Protein AF-A0AB39UZC5-F1 (afdb_monomer)

Structure (mmCIF, N/CA/C/O backbone):
data_AF-A0AB39UZC5-F1
#
_entry.id   AF-A0AB39UZC5-F1
#
loop_
_atom_site.group_PDB
_atom_site.id
_atom_site.type_symbol
_atom_site.label_atom_id
_atom_site.label_alt_id
_atom_site.label_comp_id
_atom_site.label_asym_id
_atom_site.label_entity_id
_atom_site.label_seq_id
_atom_site.pdbx_PDB_ins_code
_atom_site.Cartn_x
_atom_site.Cartn_y
_atom_site.Cartn_z
_atom_site.occupancy
_atom_site.B_iso_or_equiv
_atom_site.auth_seq_id
_atom_site.auth_comp_id
_atom_site.auth_asym_id
_atom_site.auth_atom_id
_atom_site.pdbx_PDB_model_num
ATOM 1 N N . MET A 1 1 ? -1.444 1.127 -13.756 1.00 75.06 1 MET A N 1
ATOM 2 C CA . MET A 1 1 ? -1.692 1.193 -12.300 1.00 75.06 1 MET A CA 1
ATOM 3 C C . MET A 1 1 ? -2.523 -0.019 -11.935 1.00 75.06 1 MET A C 1
ATOM 5 O O . MET A 1 1 ? -3.542 -0.229 -12.578 1.00 75.06 1 MET A O 1
ATOM 9 N N . ARG A 1 2 ? -2.066 -0.841 -10.990 1.00 83.12 2 ARG A N 1
ATOM 10 C CA . ARG A 1 2 ? -2.803 -2.013 -10.503 1.00 83.12 2 ARG A CA 1
ATOM 11 C C . ARG A 1 2 ? -3.084 -1.813 -9.021 1.00 83.12 2 ARG A C 1
ATOM 13 O O . ARG A 1 2 ? -2.167 -1.509 -8.267 1.00 83.12 2 ARG A O 1
ATOM 20 N N . VAL A 1 3 ? -4.342 -1.965 -8.626 1.00 86.19 3 VAL A N 1
ATOM 21 C CA . VAL A 1 3 ? -4.768 -1.893 -7.227 1.00 86.19 3 VAL A CA 1
ATOM 22 C C . VAL A 1 3 ? -5.269 -3.271 -6.824 1.00 86.19 3 VAL A C 1
ATOM 24 O O . VAL A 1 3 ? -6.101 -3.854 -7.515 1.00 86.19 3 VAL A O 1
ATOM 27 N N . THR A 1 4 ? -4.740 -3.807 -5.733 1.00 89.00 4 THR A N 1
ATOM 28 C CA . THR A 1 4 ? -5.153 -5.090 -5.154 1.00 89.00 4 THR A CA 1
ATOM 29 C C . THR A 1 4 ? -5.276 -4.924 -3.653 1.00 89.00 4 THR A C 1
ATOM 31 O O . THR A 1 4 ? -4.384 -4.356 -3.029 1.00 89.00 4 THR A O 1
ATOM 34 N N . GLY A 1 5 ? -6.354 -5.407 -3.051 1.00 85.31 5 GLY A N 1
ATOM 35 C CA . GLY A 1 5 ? -6.583 -5.209 -1.627 1.00 85.31 5 GLY A CA 1
ATOM 36 C C . GLY A 1 5 ? -7.811 -5.943 -1.114 1.00 85.31 5 GLY A C 1
ATOM 37 O O . GLY A 1 5 ? -8.536 -6.567 -1.884 1.00 85.31 5 GLY A O 1
ATOM 38 N N . ASN A 1 6 ? -8.010 -5.847 0.194 1.00 89.19 6 ASN A N 1
ATOM 39 C CA . ASN A 1 6 ? -9.206 -6.257 0.921 1.00 89.19 6 ASN A CA 1
ATOM 40 C C . ASN A 1 6 ? -9.767 -5.053 1.706 1.00 89.19 6 ASN A C 1
ATOM 42 O O . ASN A 1 6 ? -9.222 -3.951 1.632 1.00 89.19 6 ASN A O 1
ATOM 46 N N . ASP A 1 7 ? -10.816 -5.261 2.504 1.00 86.44 7 ASP A N 1
ATOM 47 C CA . ASP A 1 7 ? -11.521 -4.182 3.221 1.00 86.44 7 ASP A CA 1
ATOM 48 C C . ASP A 1 7 ? -10.644 -3.366 4.190 1.00 86.44 7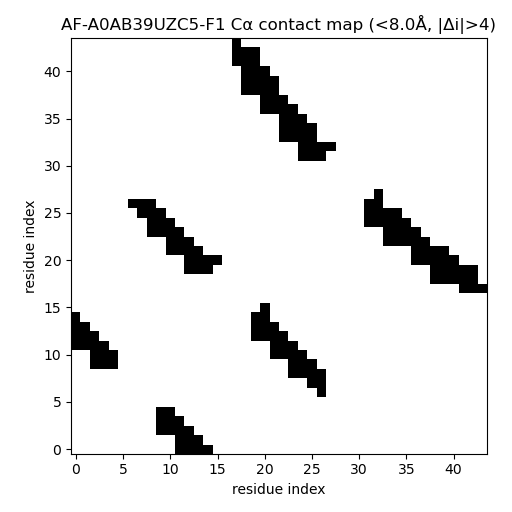 ASP A C 1
ATOM 50 O O . ASP A 1 7 ? -10.976 -2.233 4.548 1.00 86.44 7 ASP A O 1
ATOM 54 N N . SER A 1 8 ? -9.511 -3.932 4.615 1.00 88.81 8 SER A N 1
ATOM 55 C CA . SER A 1 8 ? -8.608 -3.349 5.614 1.00 88.81 8 SER A CA 1
ATOM 56 C C . SER A 1 8 ? -7.250 -2.925 5.055 1.00 88.81 8 SER A C 1
ATOM 58 O O . SER A 1 8 ? -6.509 -2.200 5.720 1.00 88.81 8 SER A O 1
ATOM 60 N N . THR A 1 9 ? -6.892 -3.401 3.863 1.00 88.06 9 THR A N 1
ATOM 61 C CA . THR A 1 9 ? -5.538 -3.317 3.316 1.00 88.06 9 THR A CA 1
ATOM 62 C C . THR A 1 9 ? -5.590 -3.102 1.817 1.00 88.06 9 THR A C 1
ATOM 64 O O . THR A 1 9 ? -6.241 -3.855 1.101 1.00 88.06 9 THR A O 1
ATOM 67 N N . LEU A 1 10 ? -4.843 -2.121 1.323 1.00 90.44 10 LEU A N 1
ATOM 68 C CA . LEU A 1 10 ? -4.819 -1.769 -0.085 1.00 90.44 10 LEU A CA 1
ATOM 69 C C . LEU A 1 10 ? -3.378 -1.641 -0.574 1.00 90.44 10 LEU A C 1
ATOM 71 O O . LEU A 1 10 ? -2.544 -0.969 0.027 1.00 90.44 10 LEU A O 1
ATOM 75 N N . CYS A 1 11 ? -3.085 -2.317 -1.675 1.00 88.38 11 CYS A N 1
ATOM 76 C CA . CYS A 1 11 ? -1.788 -2.332 -2.319 1.00 88.38 11 CYS A CA 1
ATOM 77 C C . CYS A 1 11 ? -1.912 -1.699 -3.706 1.00 88.38 11 CYS A C 1
ATOM 79 O O . CYS A 1 11 ? -2.746 -2.114 -4.513 1.00 88.38 11 CYS A O 1
ATOM 81 N N . ILE A 1 12 ? -1.100 -0.677 -3.975 1.00 89.38 12 ILE A N 1
ATOM 82 C CA . ILE A 1 12 ? -1.093 0.046 -5.249 1.00 89.38 12 ILE A CA 1
ATOM 83 C C . ILE A 1 12 ? 0.264 -0.133 -5.908 1.00 89.38 12 ILE A C 1
ATOM 85 O O . ILE A 1 12 ? 1.264 0.377 -5.409 1.00 89.38 12 ILE A O 1
ATOM 89 N N . GLU A 1 13 ? 0.283 -0.794 -7.059 1.00 88.19 13 GLU A N 1
ATOM 90 C CA . GLU A 1 13 ? 1.440 -0.866 -7.945 1.00 88.19 13 GLU A CA 1
ATOM 91 C C . GLU A 1 13 ? 1.311 0.189 -9.053 1.00 88.19 13 GLU A C 1
ATOM 93 O O . GLU A 1 13 ? 0.329 0.237 -9.811 1.00 88.19 13 GLU A O 1
ATOM 98 N N . MET A 1 14 ? 2.332 1.031 -9.185 1.00 87.00 14 MET A N 1
ATOM 99 C CA . MET A 1 14 ? 2.428 2.020 -10.252 1.00 87.00 14 MET A CA 1
ATOM 100 C C . MET A 1 14 ? 3.816 2.033 -10.885 1.00 87.00 14 MET A C 1
ATOM 102 O O . MET A 1 14 ? 4.829 1.875 -10.211 1.00 87.00 14 MET A O 1
ATOM 106 N N . ALA A 1 15 ? 3.848 2.237 -12.198 1.00 85.69 15 ALA A N 1
ATOM 107 C CA . ALA A 1 15 ? 5.073 2.448 -12.951 1.00 85.69 15 ALA A CA 1
ATOM 108 C C . ALA A 1 15 ? 5.369 3.953 -13.002 1.00 85.69 15 ALA A C 1
ATOM 110 O O . ALA A 1 15 ? 4.537 4.721 -13.479 1.00 85.69 15 ALA A O 1
ATOM 111 N N . ILE A 1 16 ? 6.532 4.373 -12.509 1.00 83.38 16 ILE A N 1
ATOM 112 C CA . ILE A 1 16 ? 7.006 5.762 -12.535 1.00 83.38 16 ILE A CA 1
ATOM 113 C C . ILE A 1 16 ? 8.394 5.771 -13.167 1.00 83.38 16 ILE A C 1
ATOM 115 O O . ILE A 1 16 ? 9.290 5.135 -12.624 1.00 83.38 16 ILE A O 1
ATOM 119 N N . HIS A 1 17 ? 8.582 6.489 -14.281 1.00 76.50 17 HIS A N 1
ATOM 120 C CA . HIS A 1 17 ? 9.891 6.687 -14.931 1.00 76.50 17 HIS A CA 1
ATOM 121 C C . HIS A 1 17 ? 10.748 5.402 -15.008 1.00 76.50 17 HIS A C 1
ATOM 123 O O . HIS A 1 17 ? 11.901 5.396 -14.592 1.00 76.50 17 HIS A O 1
ATOM 129 N N . GLN A 1 18 ? 10.164 4.301 -15.504 1.00 76.12 18 GLN A N 1
ATOM 130 C CA . GLN A 1 18 ? 10.783 2.964 -15.597 1.00 76.12 18 GLN A CA 1
ATOM 131 C C . GLN A 1 18 ? 11.027 2.230 -14.268 1.00 76.12 18 GLN A C 1
ATOM 133 O O . GLN A 1 18 ? 11.799 1.282 -14.219 1.00 76.12 18 GLN A O 1
ATOM 138 N N . VAL A 1 19 ? 10.363 2.602 -13.178 1.00 79.50 19 VAL A N 1
ATOM 139 C CA . VAL A 1 19 ? 10.428 1.872 -11.905 1.00 79.50 19 VAL A CA 1
ATOM 140 C C . VAL A 1 19 ? 9.030 1.437 -11.501 1.00 79.50 19 VAL A C 1
ATOM 142 O O . VAL A 1 19 ? 8.100 2.243 -11.485 1.00 79.50 19 VAL A O 1
ATOM 145 N N . LYS A 1 20 ? 8.873 0.162 -11.141 1.00 82.56 20 LYS A N 1
ATOM 146 C CA .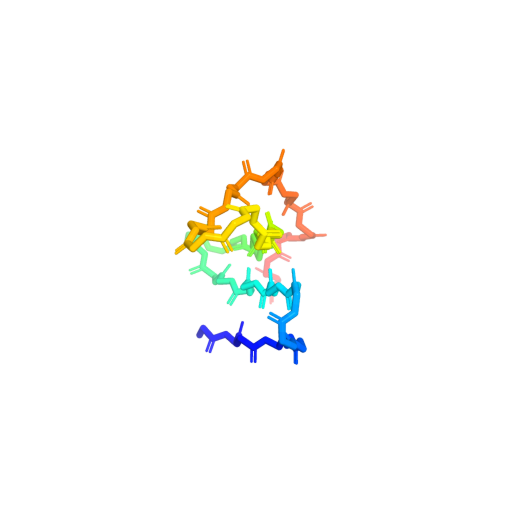 LYS A 1 20 ? 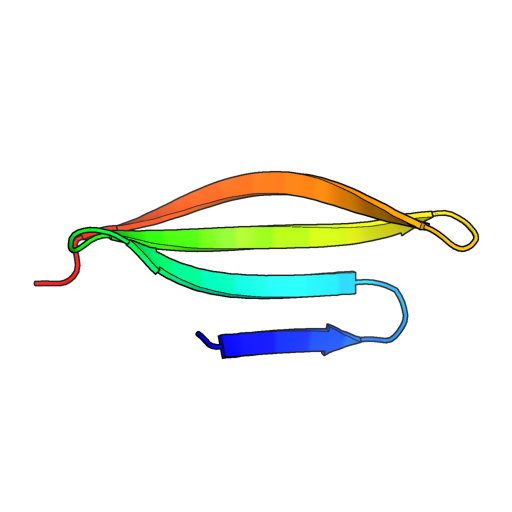7.677 -0.311 -10.444 1.00 82.56 20 LYS A CA 1
ATOM 147 C C . LYS A 1 20 ? 7.776 0.058 -8.974 1.00 82.56 20 LYS A C 1
ATOM 149 O O . LYS A 1 20 ? 8.697 -0.359 -8.272 1.00 82.56 20 LYS A O 1
ATOM 154 N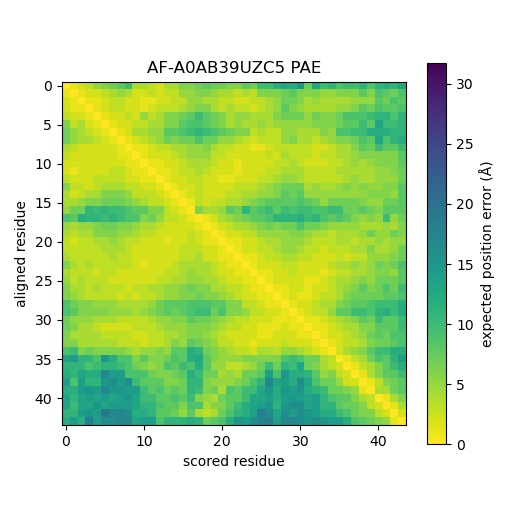 N . VAL A 1 21 ? 6.806 0.834 -8.520 1.00 84.50 21 VAL A N 1
ATOM 155 C CA . VAL A 1 21 ? 6.681 1.294 -7.144 1.00 84.50 21 VAL A CA 1
ATOM 156 C C . VAL A 1 21 ? 5.410 0.713 -6.555 1.00 84.50 21 VAL A C 1
ATOM 158 O O . VAL A 1 21 ? 4.343 0.817 -7.161 1.00 84.50 21 VAL A O 1
ATOM 161 N N . MET A 1 22 ? 5.524 0.135 -5.366 1.00 86.06 22 MET A N 1
ATOM 162 C CA . MET A 1 22 ? 4.396 -0.391 -4.614 1.00 86.06 22 MET A CA 1
ATOM 163 C C . MET A 1 22 ? 4.163 0.428 -3.352 1.00 86.06 22 MET A C 1
ATOM 165 O O . MET A 1 22 ? 5.094 0.759 -2.612 1.00 86.06 22 MET A O 1
ATOM 169 N N . TYR A 1 23 ? 2.899 0.760 -3.119 1.00 87.62 23 TYR A N 1
ATOM 170 C CA . TYR A 1 23 ? 2.437 1.470 -1.939 1.00 87.62 23 TYR A CA 1
ATOM 171 C C . TYR A 1 23 ? 1.489 0.593 -1.146 1.00 87.62 23 TYR A C 1
ATOM 173 O O . TYR A 1 23 ? 0.533 0.053 -1.702 1.00 87.62 23 TYR A O 1
ATOM 181 N N . TRP A 1 24 ? 1.744 0.502 0.155 1.00 87.75 24 TRP A N 1
ATOM 182 C CA . TRP A 1 24 ? 0.894 -0.229 1.082 1.00 87.75 24 TRP A CA 1
ATOM 183 C C . TRP A 1 24 ? 0.099 0.742 1.952 1.00 87.75 24 TRP A C 1
ATOM 185 O O . TRP A 1 24 ? 0.668 1.637 2.592 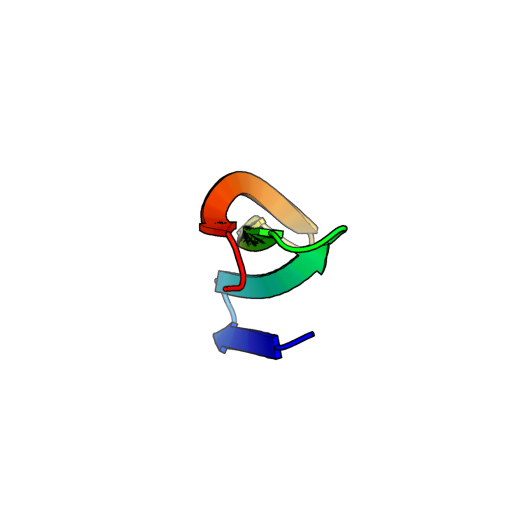1.00 87.75 24 TRP A O 1
ATOM 195 N N . PHE A 1 25 ? -1.215 0.557 1.958 1.00 91.19 25 PHE A N 1
ATOM 196 C CA . PHE A 1 25 ? -2.164 1.311 2.756 1.00 91.19 25 PHE A CA 1
ATOM 197 C C . PHE A 1 25 ? -2.916 0.363 3.680 1.00 91.19 25 PHE A C 1
ATOM 199 O O . PHE A 1 25 ? -3.310 -0.731 3.273 1.00 91.19 25 PHE A O 1
ATOM 206 N N . ARG A 1 26 ? -3.171 0.812 4.905 1.00 91.44 26 ARG A N 1
ATOM 207 C CA . ARG A 1 26 ? -4.050 0.121 5.847 1.00 91.44 26 ARG A CA 1
ATOM 208 C C . ARG A 1 26 ? -5.140 1.073 6.298 1.00 91.44 26 ARG A C 1
ATOM 210 O O . ARG A 1 26 ? -4.892 2.266 6.484 1.00 91.44 26 ARG A O 1
ATOM 217 N N . ARG A 1 27 ? -6.335 0.537 6.487 1.00 91.62 27 ARG A N 1
ATOM 218 C CA . ARG A 1 27 ? -7.457 1.274 7.042 1.00 91.62 27 ARG A CA 1
ATOM 219 C C . ARG A 1 27 ? -7.293 1.390 8.559 1.00 91.62 27 ARG A C 1
ATOM 221 O O . ARG A 1 27 ? -7.133 0.381 9.245 1.00 91.62 27 ARG A O 1
ATOM 228 N N . VAL A 1 28 ? -7.295 2.618 9.067 1.00 92.06 28 VAL A N 1
ATOM 229 C CA . VAL A 1 28 ? -7.242 2.949 10.497 1.00 92.06 28 VAL A CA 1
ATOM 230 C C . VAL A 1 28 ? -8.445 3.842 10.785 1.00 92.06 28 VAL A C 1
ATOM 232 O O . VAL A 1 28 ? -8.477 5.001 10.372 1.00 92.06 28 VAL A O 1
ATOM 235 N N . GLY A 1 29 ? -9.474 3.273 11.419 1.00 90.50 29 GLY A N 1
ATOM 236 C CA . GLY A 1 29 ? -10.797 3.900 11.486 1.00 90.50 29 GLY A CA 1
ATOM 237 C C . GLY A 1 29 ? -11.385 4.092 10.083 1.00 90.50 29 GLY A C 1
ATOM 238 O O . GLY A 1 29 ? -11.435 3.151 9.289 1.00 90.50 29 GLY A O 1
ATOM 239 N N . ASP A 1 30 ? -11.763 5.326 9.755 1.00 90.50 30 ASP A N 1
ATOM 240 C CA . ASP A 1 30 ? -12.311 5.692 8.441 1.00 90.50 30 ASP A CA 1
ATOM 241 C C . ASP A 1 30 ? -11.270 6.240 7.457 1.00 90.50 30 ASP A C 1
ATOM 243 O O . ASP A 1 30 ? -11.614 6.670 6.356 1.00 90.50 30 ASP A O 1
ATOM 247 N N . GLN A 1 31 ? -9.986 6.212 7.821 1.00 91.75 31 GLN A N 1
ATOM 248 C CA . GLN A 1 31 ? -8.910 6.752 6.996 1.00 91.75 31 GLN A CA 1
ATOM 249 C C . GLN A 1 31 ? -8.002 5.659 6.436 1.00 91.75 31 GLN A C 1
ATOM 251 O O . GLN A 1 31 ? -7.715 4.651 7.084 1.00 91.75 31 GLN A O 1
ATOM 256 N N . TRP A 1 32 ? -7.495 5.894 5.226 1.00 90.38 32 TRP A N 1
ATOM 257 C CA . TRP A 1 32 ? -6.428 5.096 4.633 1.00 90.38 32 TRP A CA 1
ATOM 258 C C . TRP A 1 32 ? -5.078 5.706 4.985 1.00 90.38 32 TRP A C 1
ATOM 260 O O . TRP A 1 32 ? -4.731 6.791 4.521 1.00 90.38 32 TRP A O 1
ATOM 270 N N . VAL A 1 33 ? -4.297 4.992 5.788 1.00 91.81 33 VAL A N 1
ATOM 271 C CA . VAL A 1 33 ? -2.955 5.414 6.188 1.00 91.81 33 VAL A CA 1
ATOM 272 C C . VAL A 1 33 ? -1.936 4.723 5.295 1.00 91.81 33 VAL A C 1
ATOM 274 O O . VAL A 1 33 ? -1.976 3.508 5.109 1.00 91.81 33 VAL A O 1
ATOM 277 N N . LYS A 1 34 ? -1.017 5.506 4.728 1.00 89.25 34 LYS A N 1
ATOM 278 C CA . LYS A 1 34 ? 0.097 5.025 3.906 1.00 89.25 34 LYS A CA 1
ATOM 279 C C . LYS A 1 34 ? 1.267 4.630 4.803 1.00 89.25 34 LYS A C 1
ATOM 281 O O . LYS A 1 34 ? 1.766 5.465 5.547 1.00 89.25 34 LYS A O 1
ATOM 286 N N . TYR A 1 35 ? 1.750 3.398 4.683 1.00 81.44 35 TYR A N 1
ATOM 287 C CA . TYR A 1 35 ? 2.788 2.873 5.581 1.00 81.44 35 TYR A CA 1
ATOM 288 C C . TYR A 1 35 ? 4.186 2.827 4.954 1.00 81.44 35 TYR A C 1
ATOM 290 O O . TYR A 1 35 ? 5.162 3.080 5.653 1.00 81.44 35 TYR A O 1
ATOM 298 N N . LYS A 1 36 ? 4.328 2.517 3.655 1.00 70.94 36 LYS A N 1
ATOM 299 C CA . LYS A 1 36 ? 5.654 2.457 3.005 1.00 70.94 36 LYS A CA 1
ATOM 300 C C . LYS A 1 36 ? 5.578 2.558 1.478 1.00 70.94 36 LYS A C 1
ATOM 302 O O . LYS A 1 36 ? 4.581 2.166 0.872 1.00 70.94 36 LYS A O 1
ATOM 307 N N . ARG A 1 37 ? 6.646 3.090 0.868 1.00 75.75 37 ARG A N 1
ATOM 308 C CA . ARG A 1 37 ? 6.947 3.008 -0.571 1.00 75.75 37 ARG A CA 1
ATOM 309 C C . ARG A 1 37 ? 8.061 1.985 -0.761 1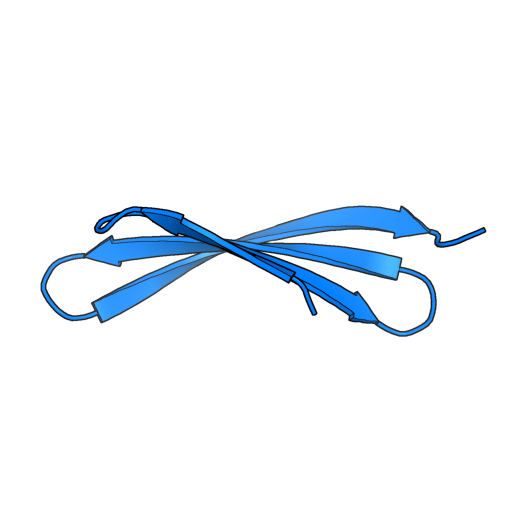.00 75.75 37 ARG A C 1
ATOM 311 O O . ARG A 1 37 ? 9.174 2.238 -0.306 1.00 75.75 37 ARG A O 1
ATOM 318 N N . GLU A 1 38 ? 7.790 0.883 -1.445 1.00 69.75 38 GLU A N 1
ATOM 319 C CA . GLU A 1 38 ? 8.827 -0.077 -1.827 1.00 69.75 38 GLU A CA 1
ATOM 320 C C . GLU A 1 38 ? 9.071 0.007 -3.336 1.00 69.75 38 GLU A C 1
ATOM 322 O O . GLU A 1 38 ? 8.139 -0.048 -4.141 1.00 69.75 38 GLU A O 1
ATOM 327 N N . CYS A 1 39 ? 10.329 0.218 -3.728 1.00 68.88 39 CYS A N 1
ATOM 328 C CA . CYS A 1 39 ? 10.739 0.080 -5.122 1.00 68.88 39 CYS A CA 1
ATOM 329 C C . CYS A 1 39 ? 10.904 -1.411 -5.404 1.00 68.88 39 CYS A C 1
ATOM 331 O O . CYS A 1 39 ? 11.744 -2.052 -4.780 1.00 68.88 39 CYS A O 1
ATOM 333 N N . ILE A 1 40 ? 10.104 -1.947 -6.323 1.00 69.31 40 ILE A N 1
ATOM 334 C CA . ILE A 1 40 ? 10.096 -3.383 -6.617 1.00 69.31 40 ILE A CA 1
ATOM 335 C C . ILE A 1 40 ? 11.159 -3.730 -7.655 1.00 69.31 40 ILE A C 1
ATOM 337 O O . ILE A 1 40 ? 11.852 -4.727 -7.500 1.00 69.31 40 ILE A O 1
ATOM 341 N N . SER A 1 41 ? 11.292 -2.937 -8.722 1.00 63.62 41 SER A N 1
ATOM 342 C CA . SER A 1 41 ? 12.272 -3.200 -9.783 1.00 63.62 41 SER A CA 1
ATOM 343 C C . SER A 1 41 ? 12.308 -2.066 -10.810 1.00 63.62 41 SER A C 1
ATOM 345 O O . SER A 1 41 ? 11.319 -1.341 -10.969 1.00 63.62 41 SER A O 1
ATOM 347 N N . ARG A 1 42 ? 13.416 -1.946 -11.553 1.00 66.62 42 ARG A N 1
ATOM 348 C CA . ARG A 1 42 ? 13.431 -1.225 -12.832 1.00 66.62 42 ARG A CA 1
ATOM 349 C C . ARG A 1 42 ? 12.675 -2.063 -13.874 1.00 66.62 42 ARG A C 1
ATOM 351 O O . 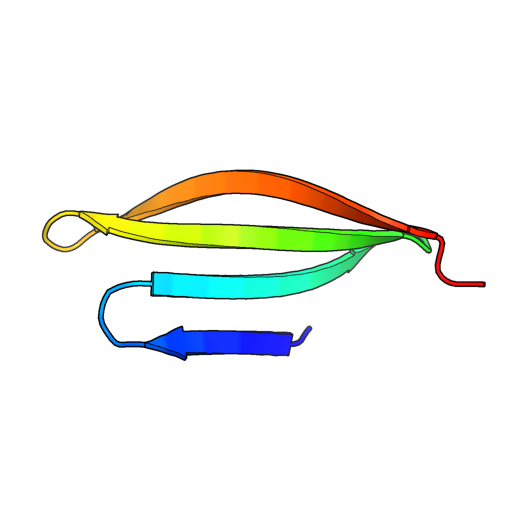ARG A 1 42 ? 12.875 -3.268 -13.979 1.00 66.62 42 ARG A O 1
ATOM 358 N N . LEU A 1 43 ? 11.765 -1.430 -14.603 1.00 64.88 43 LEU A N 1
ATOM 359 C CA . LEU A 1 43 ? 11.141 -1.986 -15.798 1.00 64.88 43 LEU A CA 1
ATOM 360 C C . LEU A 1 43 ? 12.231 -2.055 -16.870 1.00 64.88 43 LEU A C 1
ATOM 362 O O . LEU A 1 43 ? 12.665 -1.010 -17.352 1.00 64.88 43 LEU A O 1
ATOM 366 N N . HIS A 1 44 ? 12.714 -3.267 -17.141 1.00 64.06 44 HIS A N 1
ATOM 367 C CA . HIS A 1 44 ? 13.587 -3.567 -18.274 1.00 64.06 44 HIS A CA 1
ATOM 368 C C . HIS A 1 44 ? 12.786 -3.625 -19.574 1.00 64.06 44 HIS A C 1
ATOM 370 O O . HIS A 1 44 ? 11.613 -4.066 -19.513 1.00 64.06 44 HIS A O 1
#

Nearest PDB structures (foldseek):
  4l9c-assembly1_A  TM=8.653E-01  e=1.127E+00  Homo sapiens
  8xb5-assembly1_A  TM=6.899E-01  e=2.358E+00  Acinetobacter phage SH-Ab 15497
  2it9-assembly1_A  TM=5.859E-01  e=2.358E+00  Prochlorococcus marinus str. NATL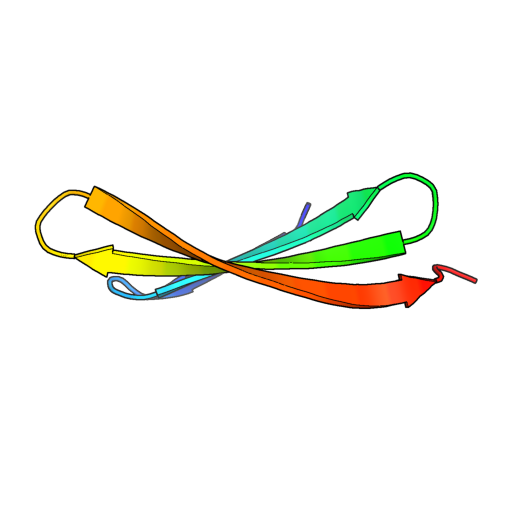2A
  3hfq-assembly2_B  TM=6.303E-01  e=3.626E+00  Lactiplantibacillus plantarum

Mean predicted aligned error: 5.45 Å

Radius of gyration: 11.47 Å; Cα contacts (8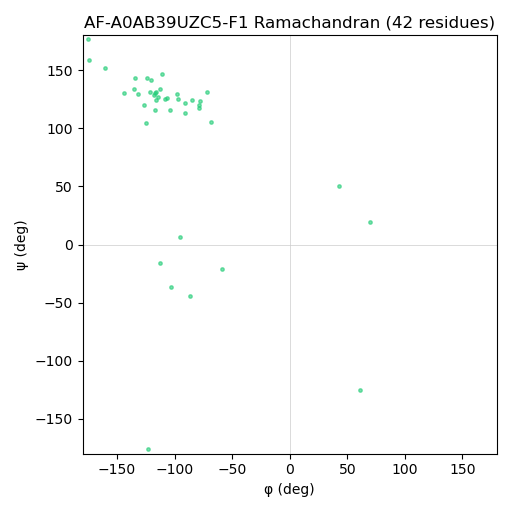 Å, |Δi|>4): 86; chains: 1; bounding box: 26×13×30 Å

Sequence (44 aa):
MRVTGNDSTLCIEMAIHQVKVMYWFRRVGDQWVKYKRECISRLH

Foldseek 3Di:
DDWDDDPFKIWDWDADPQWTKIWIWGDDPNDTDTDDIDTPDGND

Solvent-accessible surface area (backbone atoms only — not comparable to full-atom values): 2626 Å² total; per-residue (Å²): 120,49,77,52,68,59,101,51,36,42,36,39,39,38,78,53,98,54,28,37,34,36,36,41,30,38,54,58,88,97,41,78,44,79,77,53,81,45,79,76,43,71,62,126

Secondary structure (DSSP, 8-state):
-EEEEETTEEEEEEEETTEEEEEEEEEETTEEEEEEEEEEEE--

Organism: NCBI:txid3142973

pLDDT: mean 82.95, std 8.67, range [63.62, 92.06]